Protein AF-A0A915JY47-F1 (afdb_monomer_lite)

Radius of gyration: 23.38 Å; chains: 1; bounding box: 74×29×53 Å

Sequence (100 aa):
MSNSKYIKKTKLYTEEDLENAARHVLSKECSEHKAIENQKFSRTKLRDKIAELEGTAALKTIQGRRRVLSNEQEAQLVQLIKEMASAGFAPSPKQVFSIV

Organism: Romanomermis culicivorax (NCBI:txid13658)

pLDDT: mean 73.41, std 15.16, range [37.97, 89.94]

Structure (mmCIF, N/CA/C/O backbone):
data_AF-A0A915JY47-F1
#
_entry.id   AF-A0A915JY47-F1
#
loop_
_atom_site.group_PDB
_atom_site.id
_atom_site.type_symbol
_atom_site.label_atom_id
_atom_site.label_alt_id
_atom_site.label_comp_id
_atom_site.label_asym_id
_atom_site.label_entity_id
_atom_site.label_seq_id
_atom_site.pdbx_PDB_ins_code
_atom_site.Cartn_x
_atom_site.Cartn_y
_atom_site.Cartn_z
_atom_site.occupancy
_atom_site.B_iso_or_equiv
_atom_site.auth_seq_id
_atom_site.auth_comp_id
_atom_site.auth_asym_id
_atom_site.auth_atom_id
_atom_site.pdbx_PDB_model_num
ATOM 1 N N . MET A 1 1 ? -49.474 18.961 5.512 1.00 38.06 1 MET A N 1
ATOM 2 C CA . MET A 1 1 ? -48.793 17.678 5.796 1.00 38.06 1 MET A CA 1
ATOM 3 C C . MET A 1 1 ? -47.293 17.934 5.797 1.00 38.06 1 MET A C 1
ATOM 5 O O . MET A 1 1 ? -46.737 18.274 4.760 1.00 38.06 1 MET A O 1
ATOM 9 N N . SER A 1 2 ? -46.670 17.898 6.973 1.00 37.97 2 SER A N 1
ATOM 10 C CA . SER A 1 2 ? -45.260 18.247 7.172 1.00 37.97 2 SER A CA 1
ATOM 11 C C . SER A 1 2 ? -44.352 17.087 6.760 1.00 37.97 2 SER A C 1
ATOM 13 O O . SER A 1 2 ? -44.164 16.149 7.527 1.00 37.97 2 SER A O 1
ATOM 15 N N . ASN A 1 3 ? -43.768 17.149 5.561 1.00 40.03 3 ASN A N 1
ATOM 16 C CA . ASN A 1 3 ? -42.703 16.226 5.163 1.00 40.03 3 ASN A CA 1
ATOM 17 C C . ASN A 1 3 ? -41.377 16.702 5.765 1.00 40.03 3 ASN A C 1
ATOM 19 O O . ASN A 1 3 ? -40.611 17.438 5.142 1.00 40.03 3 ASN A O 1
ATOM 23 N N . SER A 1 4 ? -41.137 16.288 7.010 1.00 40.28 4 SER A N 1
ATOM 24 C CA . SER A 1 4 ? -39.845 16.410 7.681 1.00 40.28 4 SER A CA 1
ATOM 25 C C . SER A 1 4 ? -38.805 15.616 6.885 1.00 40.28 4 SER A C 1
ATOM 27 O O . SER A 1 4 ? -38.712 14.393 6.981 1.00 40.28 4 SER A O 1
ATOM 29 N N . LYS A 1 5 ? -38.055 16.313 6.022 1.00 52.03 5 LYS A N 1
ATOM 30 C CA . LYS A 1 5 ? -36.873 15.766 5.355 1.00 52.03 5 LYS A CA 1
ATOM 31 C C . LYS A 1 5 ? -35.882 15.387 6.450 1.00 52.03 5 LYS A C 1
ATOM 33 O O . LYS A 1 5 ? -35.294 16.261 7.081 1.00 52.03 5 LYS A O 1
ATOM 38 N N . TYR A 1 6 ? -35.690 14.090 6.664 1.00 54.41 6 TYR A N 1
ATOM 39 C CA . TYR A 1 6 ? -34.600 13.564 7.474 1.00 54.41 6 TYR A CA 1
ATOM 40 C C . TYR A 1 6 ? -33.265 13.989 6.851 1.00 54.41 6 TYR A C 1
ATOM 42 O O . TYR A 1 6 ? -32.677 13.268 6.047 1.00 54.41 6 TYR A O 1
ATOM 50 N N . ILE A 1 7 ? -32.766 15.168 7.223 1.00 49.84 7 ILE A N 1
ATOM 51 C CA . ILE A 1 7 ? -31.367 15.527 7.025 1.00 49.84 7 ILE A CA 1
ATOM 52 C C . ILE A 1 7 ? -30.602 14.654 8.016 1.00 49.84 7 ILE A C 1
ATOM 54 O O . ILE A 1 7 ? -30.367 15.029 9.166 1.00 49.84 7 ILE A O 1
ATOM 58 N N . LYS A 1 8 ? -30.258 13.433 7.594 1.00 48.25 8 LYS A N 1
ATOM 59 C CA . LYS A 1 8 ? -29.241 12.643 8.281 1.00 48.25 8 LYS A CA 1
ATOM 60 C C . LYS A 1 8 ? -27.984 13.503 8.246 1.00 48.25 8 LYS A C 1
ATOM 62 O O . LYS A 1 8 ? -27.345 13.595 7.206 1.00 48.25 8 LYS A O 1
ATOM 67 N N . LYS A 1 9 ? -27.649 14.151 9.367 1.00 48.53 9 LYS A N 1
ATOM 68 C CA . LYS A 1 9 ? -26.324 14.735 9.592 1.00 48.53 9 LYS A CA 1
ATOM 69 C C . LYS A 1 9 ? -25.320 13.599 9.387 1.00 48.53 9 LYS A C 1
ATOM 71 O O . LYS A 1 9 ? -25.101 12.768 10.275 1.00 48.53 9 LYS A O 1
ATOM 76 N N . THR A 1 10 ? -24.778 13.493 8.181 1.00 57.19 10 THR A N 1
ATOM 77 C CA . THR A 1 10 ? -23.589 12.707 7.894 1.00 57.19 10 THR A CA 1
ATOM 78 C C . THR A 1 10 ? -22.493 13.373 8.700 1.00 57.19 10 THR A C 1
ATOM 80 O O . THR A 1 10 ? -21.940 14.381 8.276 1.00 57.19 10 THR A O 1
ATOM 83 N N . LYS A 1 11 ? -22.267 12.882 9.925 1.00 57.28 11 LYS A N 1
ATOM 84 C CA . LYS A 1 11 ? -21.032 13.159 10.653 1.00 57.28 11 LYS A CA 1
ATOM 85 C C . LYS A 1 11 ? -19.919 12.701 9.714 1.00 57.28 11 LYS A C 1
ATOM 87 O O . LYS A 1 11 ? -19.750 11.500 9.519 1.00 57.28 11 LYS A O 1
ATOM 92 N N . LEU A 1 12 ? -19.314 13.662 9.027 1.00 67.44 12 LEU A N 1
ATOM 93 C CA . LEU A 1 12 ? -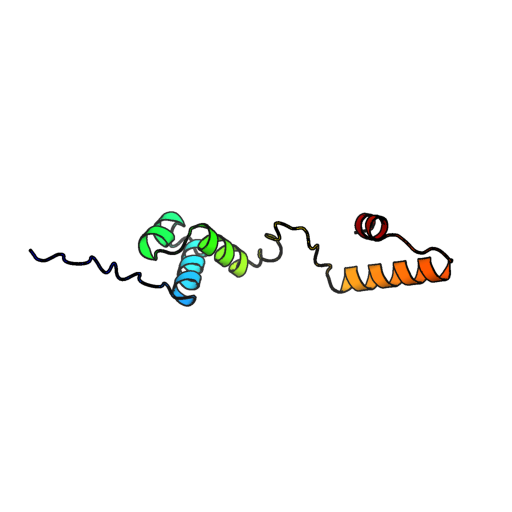18.070 13.474 8.307 1.00 67.44 12 LEU A CA 1
ATOM 94 C C . LEU A 1 12 ? -17.044 13.188 9.396 1.00 67.44 12 LEU A C 1
ATOM 96 O O . LEU A 1 12 ? -16.879 14.008 10.295 1.00 67.44 12 LEU A O 1
ATOM 100 N N . TYR A 1 13 ? -16.474 11.989 9.379 1.00 74.50 13 TYR A N 1
ATOM 101 C CA . TYR A 1 13 ? -15.337 11.683 10.235 1.00 74.50 13 TYR A CA 1
ATOM 102 C C . TYR A 1 13 ? -14.131 12.457 9.695 1.00 74.50 13 TYR A C 1
ATOM 104 O O . TYR A 1 13 ? -14.002 12.637 8.477 1.00 74.50 13 TYR A O 1
ATOM 112 N N . THR A 1 14 ? -13.289 12.959 10.588 1.00 81.75 14 THR A N 1
ATOM 113 C CA . THR A 1 14 ? -12.033 13.604 10.199 1.00 81.75 14 THR A CA 1
ATOM 114 C C . THR A 1 14 ? -10.959 12.547 9.953 1.00 81.75 14 THR A C 1
ATOM 116 O O . THR A 1 14 ? -11.104 11.375 10.303 1.00 81.75 14 THR A O 1
ATOM 119 N N . GLU A 1 15 ? -9.859 12.937 9.317 1.00 78.75 15 GLU A N 1
ATOM 120 C CA . GLU A 1 15 ? -8.704 12.044 9.183 1.00 78.75 15 GLU A CA 1
ATOM 121 C C . GLU A 1 15 ? -8.097 11.689 10.553 1.00 78.75 15 GLU A C 1
ATOM 123 O O . GLU A 1 15 ? -7.681 10.553 10.772 1.00 78.75 15 GLU A O 1
ATOM 128 N N . GLU A 1 16 ? -8.164 12.623 11.502 1.00 82.62 16 GLU A N 1
ATOM 129 C CA . GLU A 1 16 ? -7.729 12.442 12.888 1.00 82.62 16 GLU A CA 1
ATOM 130 C C . GLU A 1 16 ? -8.570 11.393 13.637 1.00 82.62 16 GLU A C 1
ATOM 132 O O . GLU A 1 16 ? -8.024 10.564 14.364 1.00 82.62 16 GLU A O 1
ATOM 137 N N . ASP A 1 17 ? -9.888 11.362 13.409 1.00 84.94 17 ASP A N 1
ATOM 138 C CA . ASP A 1 17 ? -10.779 10.326 13.949 1.00 84.94 17 ASP A CA 1
ATOM 139 C C . ASP A 1 17 ? -10.337 8.924 13.487 1.00 84.94 17 ASP A C 1
ATOM 141 O O . ASP A 1 17 ? -10.216 7.990 14.287 1.00 84.94 17 ASP A O 1
ATOM 145 N N . LEU A 1 18 ? -10.028 8.790 12.190 1.00 85.31 18 LEU A N 1
ATOM 146 C CA . LEU A 1 18 ? -9.578 7.537 11.583 1.00 85.31 18 LEU A CA 1
ATOM 147 C C . LEU A 1 18 ? -8.218 7.087 12.134 1.00 85.31 18 LEU A C 1
ATOM 149 O O . LEU A 1 18 ? -8.028 5.902 12.408 1.00 85.31 18 LEU A O 1
ATOM 153 N N . GLU A 1 19 ? -7.283 8.019 12.305 1.00 85.44 19 GLU A N 1
ATOM 154 C CA . GLU A 1 19 ? -5.957 7.728 12.845 1.00 85.44 19 GLU A CA 1
ATOM 155 C C . GLU A 1 19 ? -6.023 7.305 14.318 1.00 85.44 19 GLU A C 1
ATOM 157 O O . GLU A 1 19 ? -5.435 6.291 14.698 1.00 85.44 19 GLU A O 1
ATOM 162 N N . ASN A 1 20 ? -6.805 8.012 15.138 1.00 88.19 20 ASN A N 1
ATOM 163 C CA . ASN A 1 20 ? -7.014 7.658 16.542 1.00 88.19 20 ASN A CA 1
ATOM 164 C C . ASN A 1 20 ? -7.682 6.286 16.687 1.00 88.19 20 ASN A C 1
ATOM 166 O O . ASN A 1 20 ? -7.271 5.468 17.512 1.00 88.19 20 ASN A O 1
ATOM 170 N N . ALA A 1 21 ? -8.679 5.993 15.850 1.00 87.38 21 ALA A N 1
ATOM 171 C CA . ALA A 1 21 ? -9.308 4.682 15.826 1.00 87.38 21 ALA A CA 1
ATOM 172 C C . ALA A 1 21 ? -8.322 3.570 15.433 1.00 87.38 21 ALA A C 1
ATOM 174 O O . ALA A 1 21 ? -8.319 2.511 16.061 1.00 87.38 21 ALA A O 1
ATOM 175 N N . ALA A 1 22 ? -7.470 3.808 14.434 1.00 87.31 22 ALA A N 1
ATOM 176 C CA . ALA A 1 22 ? -6.446 2.858 14.015 1.00 87.31 22 ALA A CA 1
ATOM 177 C C . ALA A 1 22 ? -5.417 2.599 15.130 1.00 87.31 22 ALA A C 1
ATOM 179 O O . ALA A 1 22 ? -5.106 1.442 15.414 1.00 87.31 22 ALA A O 1
ATOM 180 N N . ARG A 1 23 ? -4.966 3.646 15.835 1.00 85.31 23 ARG A N 1
ATOM 181 C CA . ARG A 1 23 ? -4.057 3.518 16.989 1.00 85.31 23 ARG A CA 1
ATOM 182 C C . ARG A 1 23 ? -4.664 2.701 18.128 1.00 85.31 23 ARG A C 1
ATOM 184 O O . ARG A 1 23 ? -3.988 1.813 18.634 1.00 85.31 23 ARG A O 1
ATOM 191 N N . HIS A 1 24 ? -5.931 2.930 18.482 1.00 88.88 24 HIS A N 1
ATOM 192 C CA . HIS A 1 24 ? -6.613 2.147 19.525 1.00 88.88 24 HIS A CA 1
ATOM 193 C C . HIS A 1 24 ? -6.799 0.670 19.152 1.00 88.88 24 HIS A C 1
ATOM 195 O O . HIS A 1 24 ? -6.845 -0.203 20.021 1.00 88.88 24 HIS A O 1
ATOM 201 N N . VAL A 1 25 ? -6.943 0.373 17.857 1.00 88.12 25 VAL A N 1
ATOM 202 C CA . VAL A 1 25 ? -6.989 -1.015 17.382 1.00 88.12 25 VAL A CA 1
ATOM 203 C C . VAL A 1 25 ? -5.606 -1.659 17.474 1.00 88.12 25 VAL A C 1
ATOM 205 O O . VAL A 1 25 ? -5.495 -2.797 17.929 1.00 88.12 25 VAL A O 1
ATOM 208 N N . LEU A 1 26 ? -4.549 -0.923 17.124 1.00 84.69 26 LEU A N 1
ATOM 209 C CA . LEU A 1 26 ? -3.166 -1.392 17.225 1.00 84.69 26 LEU A CA 1
ATOM 210 C C . LEU A 1 26 ? -2.697 -1.605 18.666 1.00 84.69 26 LEU A C 1
ATOM 212 O O . LEU A 1 26 ? -2.037 -2.602 18.955 1.00 84.69 26 LEU A O 1
ATOM 216 N N . SER A 1 27 ? -3.096 -0.729 19.589 1.00 85.19 27 SER A N 1
ATOM 217 C CA . SER A 1 27 ? -2.826 -0.870 21.025 1.00 85.19 27 SER A CA 1
ATOM 218 C C . SER A 1 27 ? -3.651 -1.978 21.696 1.00 85.19 27 SER A C 1
ATOM 220 O O . SER A 1 27 ? -3.438 -2.266 22.873 1.00 85.19 27 SER A O 1
ATOM 222 N N . LYS A 1 28 ? -4.573 -2.629 20.964 1.00 83.81 28 LYS A N 1
ATOM 223 C CA . LYS A 1 28 ? -5.558 -3.612 21.460 1.00 83.81 28 LYS A CA 1
ATOM 224 C C . LYS A 1 28 ? -6.553 -3.059 22.488 1.00 83.81 28 LYS A C 1
ATOM 226 O O . LYS A 1 28 ? -7.273 -3.832 23.118 1.00 83.81 28 LYS A O 1
ATOM 231 N N . GLU A 1 29 ? -6.648 -1.742 22.633 1.00 83.31 29 GLU A N 1
ATOM 232 C CA . GLU A 1 29 ? -7.623 -1.084 23.512 1.00 83.31 29 GLU A CA 1
ATOM 233 C C . GLU A 1 29 ? -9.047 -1.144 22.938 1.00 83.31 29 GLU A C 1
ATOM 235 O O . GLU A 1 29 ? -10.037 -1.061 23.670 1.00 83.31 29 GLU A O 1
ATOM 240 N N . CYS A 1 30 ? -9.172 -1.315 21.619 1.00 83.19 30 CYS A N 1
ATOM 241 C CA . CYS A 1 30 ? -10.446 -1.387 20.918 1.00 83.19 30 CYS A CA 1
ATOM 242 C C . CYS A 1 30 ? -10.424 -2.458 19.816 1.00 83.19 30 CYS A C 1
ATOM 244 O O . CYS A 1 30 ? -9.414 -2.668 19.152 1.00 83.19 30 CYS A O 1
ATOM 246 N N . SER A 1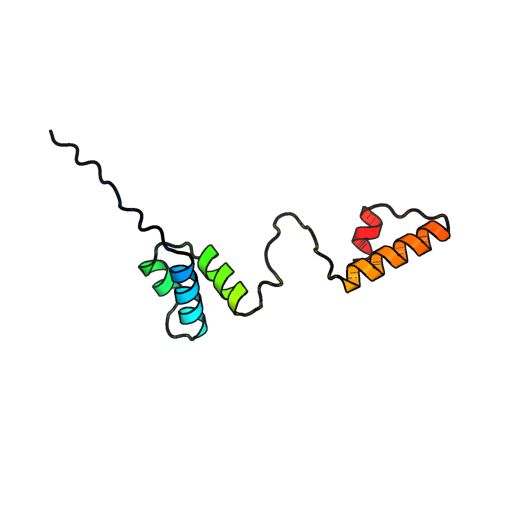 31 ? -11.550 -3.138 19.581 1.00 84.25 31 SER A N 1
ATOM 247 C CA . SER A 1 31 ? -11.682 -4.056 18.443 1.00 84.25 31 SER A CA 1
ATOM 248 C C . SER A 1 31 ? -12.018 -3.292 17.156 1.00 84.25 31 SER A C 1
ATOM 250 O O . SER A 1 31 ? -12.710 -2.274 17.205 1.00 84.25 31 SER A O 1
ATOM 252 N N . GLU A 1 32 ? -11.611 -3.813 15.986 1.00 82.06 32 GLU A N 1
ATOM 253 C CA . GLU A 1 32 ? -11.970 -3.228 14.674 1.00 82.06 32 GLU A CA 1
ATOM 254 C C . GLU A 1 32 ? -13.479 -2.946 14.574 1.00 82.06 32 GLU A C 1
ATOM 256 O O . GLU A 1 32 ? -13.904 -1.902 14.083 1.00 82.06 32 GLU A O 1
ATOM 261 N N . HIS A 1 33 ? -14.295 -3.886 15.059 1.00 80.69 33 HIS A N 1
ATOM 262 C CA . HIS A 1 33 ? -15.750 -3.792 15.008 1.00 80.69 33 HIS A CA 1
ATOM 263 C C . HIS A 1 33 ? -16.268 -2.583 15.796 1.00 80.69 33 HIS A C 1
ATOM 265 O O . HIS A 1 33 ? -17.052 -1.793 15.273 1.00 80.69 33 HIS A O 1
ATOM 271 N N . LYS A 1 34 ? -15.754 -2.391 17.015 1.00 82.81 34 LYS A N 1
ATOM 272 C CA . LYS A 1 34 ? -16.144 -1.291 17.900 1.00 82.81 34 LYS A CA 1
ATOM 273 C C . LYS A 1 34 ? -15.632 0.063 17.396 1.00 82.81 34 LYS A C 1
ATOM 275 O O . LYS A 1 34 ? -16.299 1.078 17.583 1.00 82.81 34 LYS A O 1
ATOM 280 N N . ALA A 1 35 ? -14.485 0.094 16.720 1.00 81.69 35 ALA A N 1
ATOM 281 C CA . ALA A 1 35 ? -13.974 1.301 16.073 1.00 81.69 35 ALA A CA 1
ATOM 282 C C . ALA A 1 35 ? -14.896 1.772 14.926 1.00 81.69 35 ALA A C 1
ATOM 284 O O . ALA A 1 35 ? -15.234 2.951 14.841 1.00 81.69 35 ALA A O 1
ATOM 285 N N . ILE A 1 36 ? -15.366 0.842 14.088 1.00 82.75 36 ILE A N 1
ATOM 286 C CA . ILE A 1 36 ? -16.224 1.132 12.924 1.00 82.75 36 ILE A CA 1
ATOM 287 C C . ILE A 1 36 ? -17.635 1.560 13.340 1.00 82.75 36 ILE A C 1
ATOM 289 O O . ILE A 1 36 ? -18.192 2.501 12.769 1.00 82.75 36 ILE A O 1
ATOM 293 N N . GLU A 1 37 ? -18.210 0.889 14.341 1.00 77.50 37 GLU A N 1
ATOM 294 C CA . GLU A 1 37 ? -19.574 1.149 14.817 1.00 77.50 37 GLU A CA 1
ATOM 295 C C . GLU A 1 37 ? -19.744 2.590 15.330 1.00 77.50 37 GLU A C 1
ATOM 297 O O . GLU A 1 37 ? -20.772 3.228 15.097 1.00 77.50 37 GLU A O 1
ATOM 302 N N . ASN A 1 38 ? -18.697 3.141 15.952 1.00 66.69 38 ASN A N 1
ATOM 303 C CA . ASN A 1 38 ? -18.744 4.456 16.585 1.00 66.69 38 ASN A CA 1
ATOM 304 C C . ASN A 1 38 ? -18.495 5.633 15.630 1.00 66.69 38 ASN A C 1
ATOM 306 O O . ASN A 1 38 ? -18.984 6.735 15.888 1.00 66.69 38 ASN A O 1
ATOM 310 N N . GLN A 1 39 ? -17.748 5.436 14.539 1.00 66.25 39 GLN A N 1
ATOM 311 C CA . GLN A 1 39 ? -17.165 6.562 13.793 1.00 66.25 39 GLN A CA 1
ATOM 312 C C . GLN A 1 39 ? -17.540 6.638 12.303 1.00 66.25 39 GLN A C 1
ATOM 314 O O . GLN A 1 39 ? -17.107 7.548 11.606 1.00 66.25 39 GLN A O 1
ATOM 319 N N . LYS A 1 40 ? -18.439 5.773 11.807 1.00 71.31 40 LYS A N 1
ATOM 320 C CA . LYS A 1 40 ? -19.006 5.840 10.436 1.00 71.31 40 LYS A CA 1
ATOM 321 C C . LYS A 1 40 ? -17.979 5.822 9.283 1.00 71.31 40 LYS A C 1
ATOM 323 O O . LYS A 1 40 ? -18.357 6.108 8.146 1.00 71.31 40 LYS A O 1
ATOM 328 N N . PHE A 1 41 ? -16.715 5.472 9.519 1.00 78.44 41 PHE A N 1
ATOM 329 C CA . PHE A 1 41 ? -15.770 5.148 8.446 1.00 78.44 41 PHE A CA 1
ATOM 330 C C . PHE A 1 41 ? -15.925 3.684 8.010 1.00 78.44 41 PHE A C 1
ATOM 332 O O . PHE A 1 41 ? -16.468 2.850 8.733 1.00 78.44 41 PHE A O 1
ATOM 339 N N . SER A 1 42 ? -15.467 3.351 6.801 1.00 81.50 42 SER A N 1
ATOM 340 C CA . SER A 1 42 ? -15.522 1.972 6.310 1.00 81.50 42 SER A CA 1
ATOM 341 C C . SER A 1 42 ? -14.436 1.104 6.950 1.00 81.50 42 SER A C 1
ATOM 343 O O . SER A 1 42 ? -13.346 1.578 7.273 1.00 81.50 42 SER A O 1
ATOM 345 N N . ARG A 1 43 ? -14.705 -0.205 7.057 1.00 83.00 43 ARG A N 1
ATOM 346 C CA . ARG A 1 43 ? -13.710 -1.198 7.495 1.00 83.00 43 ARG A CA 1
ATOM 347 C C . ARG A 1 43 ? -12.417 -1.122 6.686 1.00 83.00 43 ARG A C 1
ATOM 349 O O . ARG A 1 43 ? -11.340 -1.267 7.249 1.00 83.00 43 ARG A O 1
ATOM 356 N N . THR A 1 44 ? -12.542 -0.912 5.378 1.00 82.06 44 THR A N 1
ATOM 357 C CA . THR A 1 44 ? -11.406 -0.807 4.459 1.00 82.06 44 THR A CA 1
ATOM 358 C C . THR A 1 44 ? -10.509 0.361 4.840 1.00 82.06 44 THR A C 1
ATOM 360 O O . THR A 1 44 ? -9.336 0.142 5.097 1.00 82.06 44 THR A O 1
ATOM 363 N N . LYS A 1 45 ? -11.072 1.562 5.027 1.00 83.56 45 LYS A N 1
ATOM 364 C CA . LYS A 1 45 ? -10.281 2.742 5.398 1.00 83.56 45 LYS A CA 1
ATOM 365 C C . LYS A 1 45 ? -9.567 2.587 6.738 1.00 83.56 45 LYS A C 1
ATOM 367 O O . LYS A 1 45 ? -8.426 3.013 6.863 1.00 83.56 45 LYS A O 1
ATOM 372 N N . LEU A 1 46 ? -10.221 1.964 7.722 1.00 85.00 46 LEU A N 1
ATOM 373 C CA . LEU A 1 46 ? -9.586 1.674 9.008 1.00 85.00 46 LEU A CA 1
ATOM 374 C C . LEU A 1 46 ? -8.385 0.738 8.826 1.00 85.00 46 LEU A C 1
ATOM 376 O O . LEU A 1 46 ? -7.321 1.002 9.367 1.00 85.00 46 LEU A O 1
ATOM 380 N N . ARG A 1 47 ? -8.538 -0.333 8.044 1.00 84.75 47 ARG A N 1
ATOM 381 C CA . ARG A 1 47 ? -7.460 -1.297 7.785 1.00 84.75 47 ARG A CA 1
ATOM 382 C C . ARG A 1 47 ? -6.308 -0.709 6.990 1.00 84.75 47 ARG A C 1
ATOM 384 O O . ARG A 1 47 ? -5.165 -1.017 7.302 1.00 84.75 47 ARG A O 1
ATOM 391 N N . ASP A 1 48 ? -6.605 0.142 6.015 1.00 83.19 48 ASP A N 1
ATOM 392 C CA . ASP A 1 48 ? -5.582 0.843 5.242 1.00 83.19 48 ASP A CA 1
ATOM 393 C C . ASP A 1 48 ? -4.751 1.745 6.168 1.00 83.19 48 ASP A C 1
ATOM 395 O O . ASP A 1 48 ? -3.524 1.700 6.128 1.00 83.19 48 ASP A O 1
ATOM 399 N N . LYS A 1 49 ? -5.405 2.480 7.082 1.00 84.88 49 LYS A N 1
ATOM 400 C CA . LYS A 1 49 ? -4.720 3.338 8.063 1.00 84.88 49 LYS A CA 1
ATOM 401 C C . LYS A 1 49 ? -3.950 2.543 9.121 1.00 84.88 49 LYS A C 1
ATOM 403 O O . LYS A 1 49 ? -2.864 2.945 9.515 1.00 84.88 49 LYS A O 1
ATOM 408 N N . ILE A 1 50 ? -4.479 1.402 9.565 1.00 84.56 50 ILE A N 1
ATOM 409 C CA . ILE A 1 50 ? -3.767 0.464 10.449 1.00 84.56 50 ILE A CA 1
ATOM 410 C C . ILE A 1 50 ? -2.491 -0.034 9.761 1.00 84.56 50 ILE A C 1
ATOM 412 O O . ILE A 1 50 ? -1.423 0.027 10.360 1.00 84.56 50 ILE A O 1
ATOM 416 N N . ALA A 1 51 ? -2.579 -0.453 8.495 1.00 80.81 51 ALA A N 1
ATOM 417 C CA . ALA A 1 51 ? -1.413 -0.890 7.732 1.00 80.81 51 ALA A CA 1
ATOM 418 C C . ALA A 1 51 ? -0.391 0.246 7.529 1.00 80.81 51 ALA A C 1
ATOM 420 O O . ALA A 1 51 ? 0.816 0.023 7.605 1.00 80.81 51 ALA A O 1
ATOM 421 N N . GLU A 1 52 ? -0.865 1.477 7.315 1.00 80.75 52 GLU A N 1
ATOM 422 C CA . GLU A 1 52 ? -0.034 2.689 7.282 1.00 80.75 52 GLU A CA 1
ATOM 423 C C . GLU A 1 52 ? 0.745 2.885 8.585 1.00 80.75 52 GLU A C 1
ATOM 425 O O . GLU A 1 52 ? 1.967 3.021 8.551 1.00 80.75 52 GLU A O 1
ATOM 430 N N . LEU A 1 53 ? 0.063 2.809 9.728 1.00 81.62 53 LEU A N 1
ATOM 431 C CA . LEU A 1 53 ? 0.662 3.006 11.049 1.00 81.62 53 LEU A CA 1
ATOM 432 C C . LEU A 1 53 ? 1.583 1.859 11.494 1.00 81.62 53 LEU A C 1
ATOM 434 O O . LEU A 1 53 ? 2.567 2.112 12.182 1.00 81.62 53 LEU A O 1
ATOM 438 N N . GLU A 1 54 ? 1.313 0.613 11.096 1.00 75.69 54 GLU A N 1
ATOM 439 C CA . GLU A 1 54 ? 2.214 -0.527 11.349 1.00 75.69 54 GLU A CA 1
ATOM 440 C C . GLU A 1 54 ? 3.484 -0.492 10.486 1.00 75.69 54 GLU A C 1
ATOM 442 O O . GLU A 1 54 ? 4.354 -1.351 10.632 1.00 75.69 54 GLU A O 1
ATOM 447 N N . GLY A 1 55 ? 3.596 0.455 9.549 1.00 63.53 55 GLY A N 1
ATOM 448 C CA . GLY A 1 55 ? 4.664 0.459 8.551 1.00 63.53 55 GLY A CA 1
ATOM 449 C C . GLY A 1 55 ? 4.529 -0.674 7.525 1.00 63.53 55 GLY A C 1
ATOM 450 O O . GLY A 1 55 ? 5.444 -0.908 6.736 1.00 63.53 55 GLY A O 1
ATOM 451 N N . THR A 1 56 ? 3.389 -1.375 7.495 1.00 52.78 56 THR A N 1
ATOM 452 C CA . THR A 1 56 ? 3.072 -2.411 6.500 1.00 52.78 56 THR A CA 1
ATOM 453 C C . THR A 1 56 ? 2.454 -1.837 5.220 1.00 52.78 56 THR A C 1
ATOM 455 O O . THR A 1 56 ? 2.344 -2.551 4.219 1.00 52.78 56 THR A O 1
ATOM 458 N N . ALA A 1 57 ? 2.174 -0.528 5.168 1.00 48.03 57 ALA A N 1
ATOM 459 C CA . ALA A 1 57 ? 1.803 0.201 3.948 1.00 48.03 57 ALA A CA 1
ATOM 460 C C . ALA A 1 57 ? 2.916 0.293 2.888 1.00 48.03 57 ALA A C 1
ATOM 462 O O . ALA A 1 57 ? 2.793 1.037 1.919 1.00 48.03 57 ALA A O 1
ATOM 463 N N . ALA A 1 58 ? 3.965 -0.524 2.987 1.00 49.81 58 ALA A N 1
ATOM 464 C CA . ALA A 1 58 ? 4.751 -0.889 1.817 1.00 49.81 58 ALA A CA 1
ATOM 465 C C . ALA A 1 58 ? 3.945 -1.750 0.822 1.00 49.81 58 ALA A C 1
ATOM 467 O O . ALA A 1 58 ? 4.297 -1.831 -0.353 1.00 49.81 58 ALA A O 1
ATOM 468 N N . LEU A 1 59 ? 2.886 -2.446 1.254 1.00 51.72 59 LEU A N 1
ATOM 469 C CA . LEU A 1 59 ? 2.354 -3.555 0.464 1.00 51.72 59 LEU A CA 1
ATOM 470 C C . LEU A 1 59 ? 0.853 -3.759 0.668 1.00 51.72 59 LEU A C 1
ATOM 472 O O . LEU A 1 59 ? 0.459 -4.695 1.358 1.00 51.72 59 LEU A O 1
ATOM 476 N N . LYS A 1 60 ? 0.019 -2.942 0.014 1.00 46.28 60 LYS A N 1
ATOM 477 C CA . LYS A 1 60 ? -1.226 -3.365 -0.675 1.00 46.28 60 LYS A CA 1
ATOM 478 C C . LYS A 1 60 ? -2.069 -2.144 -1.033 1.00 46.28 60 LYS A C 1
ATOM 480 O O . LYS A 1 60 ? -2.863 -1.682 -0.239 1.00 46.28 60 LYS A O 1
ATOM 485 N N . THR A 1 61 ? -1.928 -1.662 -2.262 1.00 43.25 61 THR A N 1
ATOM 486 C CA . THR A 1 61 ? -2.884 -1.943 -3.345 1.00 43.25 61 THR A CA 1
ATOM 487 C C . THR A 1 61 ? -2.517 -1.087 -4.548 1.00 43.25 61 THR A C 1
ATOM 489 O O . THR A 1 61 ? -2.705 0.120 -4.542 1.00 43.25 61 THR A O 1
ATOM 492 N N . ILE A 1 62 ? -2.089 -1.731 -5.630 1.00 45.84 62 ILE A N 1
ATOM 493 C CA . ILE A 1 62 ? -2.553 -1.308 -6.947 1.00 45.84 62 ILE A CA 1
ATOM 494 C C . ILE A 1 62 ? -3.210 -2.545 -7.555 1.00 45.84 62 ILE A C 1
ATOM 496 O O . ILE A 1 62 ? -2.558 -3.398 -8.163 1.00 45.84 62 ILE A O 1
ATOM 500 N N . GLN A 1 63 ? -4.525 -2.661 -7.357 1.00 46.91 63 GLN A N 1
ATOM 501 C CA . GLN A 1 63 ? -5.368 -3.275 -8.378 1.00 46.91 63 GLN A CA 1
ATOM 502 C C . GLN A 1 63 ? -5.075 -2.503 -9.675 1.00 46.91 63 GLN A C 1
ATOM 504 O O . GLN A 1 63 ? -5.450 -1.343 -9.799 1.00 46.91 63 GLN A O 1
ATOM 509 N N . GLY A 1 64 ? -4.281 -3.110 -10.565 1.00 46.00 64 GLY A N 1
ATOM 510 C CA . GLY A 1 64 ? -3.683 -2.446 -11.734 1.00 46.00 64 GLY A CA 1
ATOM 511 C C . GLY A 1 64 ? -2.150 -2.317 -11.711 1.00 46.00 64 GLY A C 1
ATOM 512 O O . GLY A 1 64 ? -1.632 -1.303 -12.151 1.00 46.00 64 GLY A O 1
ATOM 513 N N . ARG A 1 65 ? -1.423 -3.294 -11.145 1.00 49.78 65 ARG A N 1
ATOM 514 C CA . ARG A 1 65 ? 0.031 -3.563 -11.288 1.00 49.78 65 ARG A CA 1
ATOM 515 C C . ARG A 1 65 ? 0.894 -2.433 -11.899 1.00 49.78 65 ARG A C 1
ATOM 517 O O . ARG A 1 65 ? 1.449 -2.590 -12.983 1.00 49.78 65 ARG A O 1
ATOM 524 N N . ARG A 1 66 ? 1.129 -1.352 -11.155 1.00 50.88 66 ARG A N 1
ATOM 525 C CA . ARG A 1 66 ? 2.421 -0.655 -11.221 1.00 50.88 66 ARG A CA 1
ATOM 526 C C . ARG A 1 66 ? 3.277 -1.244 -10.108 1.00 50.88 66 ARG A C 1
ATOM 528 O O . ARG A 1 66 ? 3.053 -0.955 -8.939 1.00 50.88 66 ARG A O 1
ATOM 535 N N . ARG A 1 67 ? 4.206 -2.138 -10.459 1.00 57.84 67 ARG A N 1
ATOM 536 C CA . ARG A 1 67 ? 5.326 -2.445 -9.563 1.00 57.84 67 ARG A CA 1
ATOM 537 C C . ARG A 1 67 ? 6.140 -1.159 -9.475 1.00 57.84 67 ARG A C 1
ATOM 539 O O . ARG A 1 67 ? 6.697 -0.731 -10.480 1.00 57.84 67 ARG A O 1
ATOM 546 N N . VAL A 1 68 ? 6.111 -0.510 -8.318 1.00 61.16 68 VAL A N 1
ATOM 547 C CA . VAL A 1 68 ? 7.028 0.588 -8.021 1.00 61.16 68 VAL A CA 1
ATOM 548 C C . VAL A 1 68 ? 8.327 -0.080 -7.596 1.00 61.16 68 VAL A C 1
ATOM 550 O O . VAL A 1 68 ? 8.345 -0.807 -6.605 1.00 61.16 68 VAL A O 1
ATOM 553 N N . LEU A 1 69 ? 9.362 0.070 -8.417 1.00 68.38 69 LEU A N 1
ATOM 554 C CA . LEU A 1 69 ? 10.708 -0.373 -8.074 1.00 68.38 69 LEU A CA 1
ATOM 555 C C . LEU A 1 69 ? 11.222 0.473 -6.911 1.00 68.38 69 LEU A C 1
ATOM 557 O O . LEU A 1 69 ? 10.906 1.660 -6.828 1.00 68.38 69 LEU A O 1
ATOM 561 N N . SER A 1 70 ? 12.019 -0.117 -6.021 1.00 76.62 70 SER A N 1
ATOM 562 C CA . SER A 1 70 ? 12.837 0.711 -5.137 1.00 76.62 70 SER A CA 1
ATOM 563 C C . SER A 1 70 ? 13.849 1.503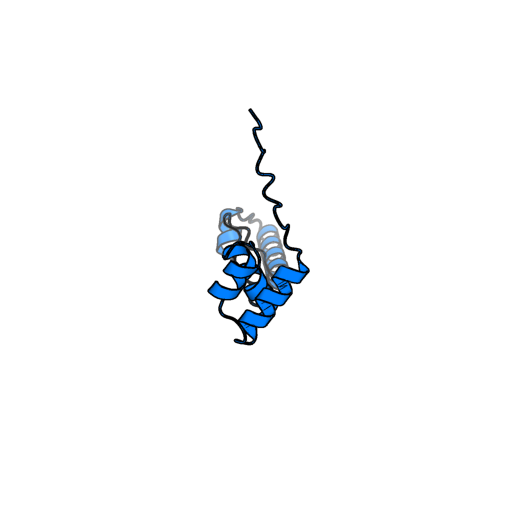 -5.975 1.00 76.62 70 SER A C 1
ATOM 565 O O . SER A 1 70 ? 14.228 1.067 -7.063 1.00 76.62 70 SER A O 1
ATOM 567 N N . ASN A 1 71 ? 14.333 2.639 -5.462 1.00 74.94 71 ASN A N 1
ATOM 568 C CA . ASN A 1 71 ? 15.344 3.453 -6.155 1.00 74.94 71 ASN A CA 1
ATOM 569 C C . ASN A 1 71 ? 16.574 2.625 -6.578 1.00 74.94 71 ASN A C 1
ATOM 571 O O . ASN A 1 71 ? 17.163 2.859 -7.629 1.00 74.94 71 ASN A O 1
ATOM 575 N N . GLU A 1 72 ? 16.944 1.633 -5.765 1.00 77.00 72 GLU A N 1
ATOM 576 C CA . GLU A 1 72 ? 18.051 0.720 -6.044 1.00 77.00 72 GLU A CA 1
ATOM 577 C C . GLU A 1 72 ? 17.728 -0.257 -7.187 1.00 77.00 72 GLU A C 1
ATOM 579 O O . GLU A 1 72 ? 18.536 -0.437 -8.096 1.00 77.00 72 GLU A O 1
ATOM 584 N N . GLN A 1 7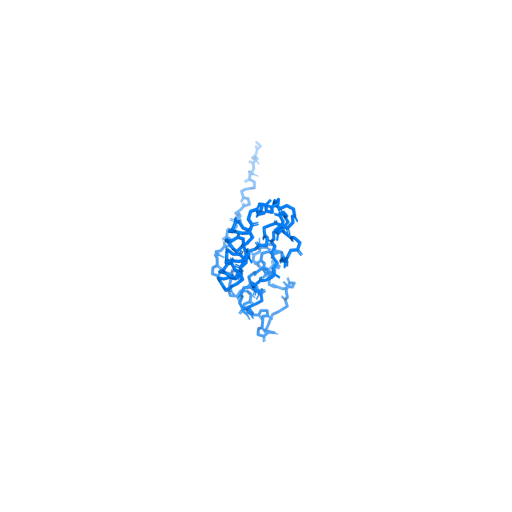3 ? 16.524 -0.835 -7.198 1.00 79.50 73 GLN A N 1
ATOM 585 C CA . GLN A 1 73 ? 16.075 -1.722 -8.275 1.00 79.50 73 GLN A CA 1
ATOM 586 C C . GLN A 1 73 ? 15.900 -0.974 -9.603 1.00 79.50 73 GLN A C 1
ATOM 588 O O . GLN A 1 73 ? 16.205 -1.517 -10.663 1.00 79.50 73 GLN A O 1
ATOM 593 N N . GLU A 1 74 ? 15.433 0.275 -9.561 1.00 81.19 74 GLU A N 1
ATOM 594 C CA . GLU A 1 74 ? 15.330 1.129 -10.746 1.00 81.19 74 GLU A CA 1
ATOM 595 C C . GLU A 1 74 ? 16.716 1.438 -11.323 1.00 81.19 74 GLU A C 1
ATOM 597 O O . GLU A 1 74 ? 16.925 1.289 -12.528 1.00 81.19 74 GLU A O 1
ATOM 602 N N . ALA A 1 75 ? 17.686 1.786 -10.472 1.00 80.44 75 ALA A N 1
ATOM 603 C CA . ALA A 1 75 ? 19.058 2.043 -10.901 1.00 80.44 75 ALA A CA 1
ATOM 604 C C . ALA A 1 75 ? 19.697 0.811 -11.566 1.00 80.44 75 ALA A C 1
ATOM 606 O O . ALA A 1 75 ? 20.279 0.929 -12.648 1.00 80.44 75 ALA A O 1
ATOM 607 N N . GLN A 1 76 ? 19.528 -0.372 -10.967 1.00 84.06 76 GLN A N 1
ATOM 608 C CA . GLN A 1 76 ? 20.025 -1.637 -11.521 1.00 84.06 76 GLN A CA 1
ATOM 609 C C . GLN A 1 76 ? 19.361 -1.976 -12.863 1.00 84.06 76 GLN A C 1
ATOM 611 O O . GLN A 1 76 ? 20.043 -2.354 -13.817 1.00 84.06 76 GLN A O 1
ATOM 616 N N . LEU A 1 77 ? 18.042 -1.786 -12.976 1.00 85.38 77 LEU A N 1
ATOM 617 C CA . LEU A 1 77 ? 17.311 -2.042 -14.216 1.00 85.38 77 LEU A CA 1
ATOM 618 C C . LEU A 1 77 ? 17.755 -1.105 -15.347 1.00 85.38 77 LEU A C 1
ATOM 620 O O . LEU A 1 77 ? 17.965 -1.546 -16.477 1.00 85.38 77 LEU A O 1
ATOM 624 N N . VAL A 1 78 ? 17.924 0.186 -15.050 1.00 85.88 78 VAL A N 1
ATOM 625 C CA . VAL A 1 78 ? 18.398 1.180 -16.024 1.00 85.88 78 VAL A CA 1
ATOM 626 C C . VAL A 1 78 ? 19.812 0.852 -16.494 1.00 85.88 78 VAL A C 1
ATOM 628 O O . VAL A 1 78 ? 20.099 0.970 -17.687 1.00 85.88 78 VAL A O 1
ATOM 631 N N . GLN A 1 79 ? 20.692 0.432 -15.584 1.00 88.19 79 GLN A N 1
ATOM 632 C CA . GLN A 1 79 ? 22.049 0.030 -15.936 1.00 88.19 79 GLN A CA 1
ATOM 633 C C . GLN A 1 79 ? 22.047 -1.184 -16.872 1.00 88.19 79 GLN A C 1
ATOM 635 O O . GLN A 1 79 ? 22.665 -1.134 -17.934 1.00 88.19 79 GLN A O 1
ATOM 640 N N . LEU A 1 80 ? 21.268 -2.215 -16.548 1.00 86.88 80 LEU A N 1
ATOM 641 C CA . LEU A 1 80 ? 21.147 -3.413 -17.373 1.00 86.88 80 LEU A CA 1
ATOM 642 C C . LEU A 1 80 ? 20.611 -3.106 -18.783 1.00 86.88 80 LEU A C 1
ATOM 644 O O . LEU A 1 80 ? 21.122 -3.626 -19.774 1.00 86.88 80 LEU A O 1
ATOM 648 N N . ILE A 1 81 ? 19.611 -2.225 -18.904 1.00 87.25 81 ILE A N 1
ATOM 649 C CA . ILE A 1 81 ? 19.075 -1.811 -20.212 1.00 87.25 81 ILE A CA 1
ATOM 650 C C . ILE A 1 81 ? 20.137 -1.061 -21.032 1.00 87.25 81 ILE A C 1
ATOM 652 O O . ILE A 1 81 ? 20.233 -1.272 -22.241 1.00 87.25 81 ILE A O 1
ATOM 656 N N . LYS A 1 82 ? 20.954 -0.208 -20.399 1.00 88.38 82 LYS A N 1
ATOM 657 C CA . LYS A 1 82 ? 22.058 0.498 -21.074 1.00 88.38 82 LYS A CA 1
ATOM 658 C C . LYS A 1 82 ? 23.135 -0.465 -21.572 1.00 88.38 82 LYS A C 1
ATOM 660 O O . LYS A 1 82 ? 23.636 -0.284 -22.682 1.00 88.38 82 LYS A O 1
ATOM 665 N N . GLU A 1 83 ? 23.468 -1.485 -20.788 1.00 88.56 83 GLU A N 1
ATOM 666 C CA . GLU A 1 83 ? 24.416 -2.533 -21.182 1.00 88.56 83 GLU A CA 1
ATOM 667 C C . GLU A 1 83 ? 23.881 -3.334 -22.378 1.00 88.56 83 GLU A C 1
ATOM 669 O O . GLU A 1 83 ? 24.583 -3.496 -23.376 1.00 88.56 83 GLU A O 1
ATOM 674 N N . MET A 1 84 ? 22.604 -3.734 -22.342 1.00 86.56 84 MET A N 1
ATOM 675 C CA . MET A 1 84 ? 21.945 -4.418 -23.461 1.00 86.56 84 MET A CA 1
ATOM 676 C C . MET A 1 84 ? 21.927 -3.565 -24.735 1.00 86.56 84 MET A C 1
ATOM 678 O O . MET A 1 84 ? 22.301 -4.050 -25.804 1.00 86.56 84 MET A O 1
ATOM 682 N N . ALA A 1 85 ? 21.564 -2.283 -24.622 1.00 86.50 85 ALA A N 1
ATOM 683 C CA . ALA A 1 85 ? 21.555 -1.359 -25.754 1.00 86.50 85 ALA A CA 1
ATOM 684 C C . ALA A 1 85 ? 22.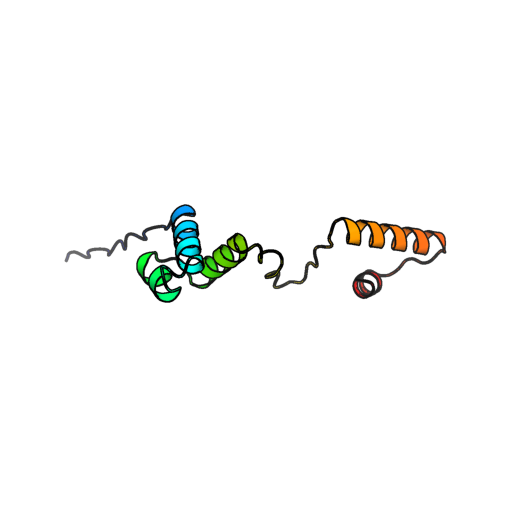957 -1.177 -26.357 1.00 86.50 85 ALA A C 1
ATOM 686 O O . ALA A 1 85 ? 23.102 -1.135 -27.579 1.00 86.50 85 ALA A O 1
ATOM 687 N N . SER A 1 86 ? 23.993 -1.135 -25.514 1.00 87.06 86 SER A N 1
ATOM 688 C CA . SER A 1 86 ? 25.394 -1.044 -25.951 1.00 87.06 86 SER A CA 1
ATOM 689 C C . SER A 1 86 ? 25.870 -2.316 -26.664 1.00 87.06 86 SER A C 1
ATOM 691 O O . SER A 1 86 ? 26.707 -2.239 -27.558 1.00 87.06 86 SER A O 1
ATOM 693 N N . ALA A 1 87 ? 25.296 -3.475 -26.329 1.00 88.75 87 ALA A N 1
ATOM 694 C CA . ALA A 1 87 ? 25.500 -4.740 -27.039 1.00 88.75 87 ALA A CA 1
ATOM 695 C C . ALA A 1 87 ? 24.654 -4.869 -28.327 1.00 88.75 87 ALA A C 1
ATOM 697 O O . ALA A 1 87 ? 24.660 -5.920 -28.967 1.00 88.75 87 ALA A O 1
ATOM 698 N N . GLY A 1 88 ? 23.912 -3.823 -28.711 1.00 89.94 88 GLY A N 1
ATOM 699 C CA . GLY A 1 88 ? 23.041 -3.821 -29.889 1.00 89.94 88 GLY A CA 1
ATOM 700 C C . GLY A 1 88 ? 21.685 -4.502 -29.678 1.00 89.94 88 GLY A C 1
ATOM 701 O O . GLY A 1 88 ? 20.982 -4.774 -30.650 1.00 89.94 88 GLY A O 1
ATOM 702 N N . PHE A 1 89 ? 21.295 -4.778 -28.429 1.00 85.69 89 PHE A N 1
ATOM 703 C CA . PHE A 1 89 ? 20.031 -5.426 -28.087 1.00 85.69 89 PHE A CA 1
ATOM 704 C C . PHE A 1 89 ? 19.076 -4.458 -27.376 1.00 85.69 89 PHE A C 1
ATOM 706 O O . PHE A 1 89 ? 19.380 -3.923 -26.313 1.00 85.69 89 PHE A O 1
ATOM 713 N N . ALA A 1 90 ? 17.883 -4.258 -27.936 1.00 85.00 90 ALA A N 1
ATOM 714 C CA . ALA A 1 90 ? 16.837 -3.434 -27.332 1.00 85.00 90 ALA A CA 1
ATOM 715 C C . ALA A 1 90 ? 15.735 -4.332 -26.730 1.00 85.00 90 ALA A C 1
ATOM 717 O O . ALA A 1 90 ? 14.895 -4.840 -27.481 1.00 85.00 90 ALA A O 1
ATOM 718 N N . PRO A 1 91 ? 15.715 -4.561 -25.401 1.00 81.25 91 PRO A N 1
ATOM 719 C CA . PRO A 1 91 ? 14.713 -5.420 -24.777 1.00 81.25 91 PRO A CA 1
ATOM 720 C C . PRO A 1 91 ? 13.313 -4.804 -24.880 1.00 81.25 91 PRO A C 1
ATOM 722 O O . PRO A 1 91 ? 13.105 -3.616 -24.632 1.00 81.25 91 PRO A O 1
ATOM 725 N N . SER A 1 92 ? 12.319 -5.630 -25.208 1.00 83.50 92 SER A N 1
ATOM 726 C CA . SER A 1 92 ? 10.918 -5.203 -25.200 1.00 83.50 92 SER A CA 1
ATOM 727 C C . SER A 1 92 ? 10.430 -4.935 -23.768 1.00 83.50 92 SER A C 1
ATOM 729 O O . SER A 1 92 ? 10.916 -5.569 -22.826 1.00 83.50 92 SER A O 1
ATOM 731 N N . PRO A 1 93 ? 9.394 -4.097 -23.570 1.00 78.44 93 PRO A N 1
ATOM 732 C CA . PRO A 1 93 ? 8.828 -3.855 -22.242 1.00 78.44 93 PRO A CA 1
ATOM 733 C C . PRO A 1 93 ? 8.455 -5.145 -21.498 1.00 78.44 93 PRO A C 1
ATOM 735 O O . PRO A 1 93 ? 8.682 -5.256 -20.300 1.00 78.44 93 PRO A O 1
ATOM 738 N N . LYS A 1 94 ? 7.954 -6.167 -22.209 1.00 77.81 94 LYS A N 1
ATOM 739 C CA . LYS A 1 94 ? 7.623 -7.477 -21.621 1.00 77.81 94 LYS A CA 1
ATOM 740 C C . LYS A 1 94 ? 8.849 -8.205 -21.059 1.00 77.81 94 LYS A C 1
ATOM 742 O O . LYS A 1 94 ? 8.731 -8.840 -20.019 1.00 77.81 94 LYS A O 1
ATOM 747 N N . GLN A 1 95 ? 9.999 -8.105 -21.726 1.00 78.88 95 GLN A N 1
ATOM 748 C CA . GLN A 1 95 ? 11.258 -8.706 -21.269 1.00 78.88 95 GLN A CA 1
ATOM 749 C C . GLN A 1 95 ? 11.843 -7.935 -20.081 1.00 78.88 95 GLN A C 1
ATOM 751 O O . GLN A 1 95 ? 12.295 -8.545 -19.117 1.00 78.88 95 GLN A O 1
ATOM 756 N N . VAL A 1 96 ? 11.741 -6.604 -20.097 1.00 76.88 96 VAL A N 1
ATOM 757 C CA . VAL A 1 96 ? 12.111 -5.752 -18.955 1.00 76.88 96 VAL A CA 1
ATOM 758 C C . VAL A 1 96 ? 11.291 -6.123 -17.712 1.00 76.88 96 VAL A C 1
ATOM 760 O O . VAL A 1 96 ? 11.849 -6.299 -16.634 1.00 76.88 96 VAL A O 1
ATOM 763 N N . PHE A 1 97 ? 9.982 -6.347 -17.866 1.00 70.25 97 PHE A N 1
ATOM 764 C CA . PHE A 1 97 ? 9.109 -6.768 -16.765 1.00 70.25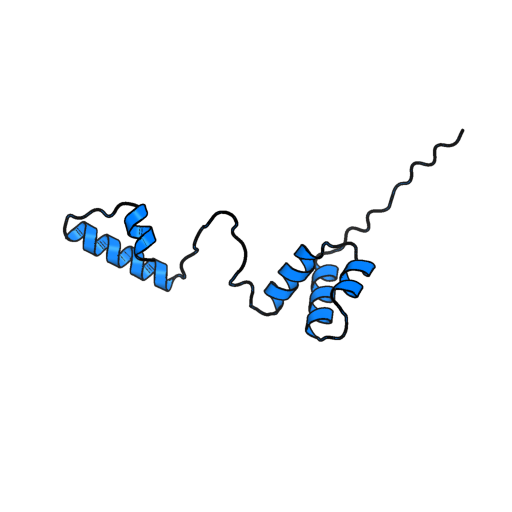 97 PHE A CA 1
ATOM 765 C C . PHE A 1 97 ? 9.354 -8.192 -16.250 1.00 70.25 97 PHE A C 1
ATOM 767 O O . PHE A 1 97 ? 8.868 -8.499 -15.169 1.00 70.25 97 PHE A O 1
ATOM 774 N N . SER A 1 98 ? 10.043 -9.059 -17.001 1.00 72.00 98 SER A N 1
ATOM 775 C CA . SER A 1 98 ? 10.396 -10.410 -16.532 1.00 72.00 98 SER A CA 1
ATOM 776 C C . SER A 1 98 ? 11.700 -10.474 -15.738 1.00 72.00 98 SER A C 1
ATOM 778 O O . SER A 1 98 ? 11.940 -11.466 -15.060 1.00 72.00 98 SER A O 1
ATOM 780 N N . ILE A 1 99 ? 12.542 -9.442 -15.845 1.00 69.38 99 ILE A N 1
ATOM 781 C CA . ILE A 1 99 ? 13.809 -9.328 -15.102 1.00 69.38 99 ILE A CA 1
ATOM 782 C C . ILE A 1 99 ? 13.555 -8.871 -13.654 1.00 69.38 99 ILE A C 1
ATOM 784 O O . ILE A 1 99 ? 14.343 -9.158 -12.757 1.00 69.38 99 ILE A O 1
ATOM 788 N N . VAL A 1 100 ? 12.435 -8.176 -13.447 1.00 60.69 100 VAL A N 1
ATOM 789 C CA . VAL A 1 100 ? 11.947 -7.617 -12.179 1.00 60.69 100 VAL A CA 1
ATOM 790 C C . VAL A 1 100 ? 10.862 -8.512 -11.591 1.00 60.69 100 VAL A C 1
ATOM 792 O O . VAL A 1 100 ? 10.714 -8.587 -10.354 1.00 60.69 100 VAL A O 1
#

Foldseek 3Di:
DDPPPPPPPPPDADPVLLLVLLVCCVVVVDPLVRSCVPGVDDSVSSVCSNCVVVVVVVDDDDPPDPPDDDPVRVVVLVVVQVVCVVVVHHDDPVRSVVVD

Secondary structure (DSSP, 8-state):
-----------PPPHHHHHHHHHHHHTTSS-HHHHHHHH---HHHHHHHHHHHTT-TTS---TT------HHHHHHHHHHHHHHHHTT----HHHHHHH-